Protein AF-A0AAJ5JMG3-F1 (afdb_monomer)

Nearest PDB structures (foldseek):
  7quz-assembly2_DDD  TM=8.415E-01  e=5.098E-06  Paenibacillus illinoisensis
  5e7t-assembly1_B  TM=9.440E-01  e=2.205E-03  Lactococcus phage Tuc2009
  5ngj-assembly1_A  TM=6.534E-01  e=1.964E-05  Tequintavirus T5
  3ncx-assembly2_B  TM=7.011E-01  e=1.615E-03  Escherichia coli O157:H7 str. TW14359
  9hcj-assembly1_10  TM=5.402E-01  e=1.828E-04  Dictyostelium discoideum

Radius of gyration: 32.76 Å; Cα contacts (8 Å, |Δi|>4): 369; chains: 1; bounding box: 75×25×98 Å

Foldseek 3Di:
DQKWKFKDKPNHTDDIGNDPDDDDPDDAAQDKIKMWMWIDPPPDIHDIDDIDIDTHHFAAWPAKDWPAQEDEEEAFDKDAIAIDTPPPRGPFPQKDKDKPDVCQWDADSRGIIHGHDADKIKMKIAGPVGHIGIHIYGYHYDQFDWADWDWPPDDPPDIDIDTHGGD

Structure (mmCIF, N/CA/C/O backbone):
data_AF-A0AAJ5JMG3-F1
#
_entry.id   AF-A0AAJ5JMG3-F1
#
loop_
_atom_site.group_PDB
_atom_site.id
_atom_site.type_symbol
_atom_site.label_atom_id
_atom_site.label_alt_id
_atom_site.label_comp_id
_atom_site.label_asym_id
_atom_site.label_entity_id
_atom_site.label_seq_id
_atom_site.pdbx_PDB_ins_code
_atom_site.Cartn_x
_atom_site.Cartn_y
_atom_site.Cartn_z
_atom_site.occupancy
_atom_site.B_iso_or_equiv
_atom_site.auth_seq_id
_atom_site.auth_comp_id
_atom_site.auth_asym_id
_atom_site.auth_atom_id
_atom_site.pdbx_PDB_model_num
ATOM 1 N N . MET A 1 1 ? 26.049 9.452 -49.589 1.00 66.75 1 MET A N 1
ATOM 2 C CA . MET A 1 1 ? 25.048 9.650 -48.521 1.00 66.75 1 MET A CA 1
ATOM 3 C C . MET A 1 1 ? 25.763 9.482 -47.189 1.00 66.75 1 MET A C 1
ATOM 5 O O . MET A 1 1 ? 26.848 8.910 -47.192 1.00 66.75 1 MET A O 1
ATOM 9 N N . ALA A 1 2 ? 25.262 10.074 -46.105 1.00 86.12 2 ALA A N 1
ATOM 10 C CA . ALA A 1 2 ? 25.879 9.908 -44.788 1.00 86.12 2 ALA A CA 1
ATOM 11 C C . ALA A 1 2 ? 25.366 8.606 -44.164 1.00 86.12 2 ALA A C 1
ATOM 13 O O . ALA A 1 2 ? 24.165 8.362 -44.211 1.00 86.12 2 ALA A O 1
ATOM 14 N N . ILE A 1 3 ? 26.271 7.793 -43.621 1.00 95.75 3 ILE A N 1
ATOM 15 C CA . ILE A 1 3 ? 25.916 6.572 -42.895 1.00 95.75 3 ILE A CA 1
ATOM 16 C C . ILE A 1 3 ? 25.233 6.938 -41.571 1.00 95.75 3 ILE A C 1
ATOM 18 O O . ILE A 1 3 ? 25.675 7.861 -40.877 1.00 95.75 3 ILE A O 1
ATOM 22 N N . SER A 1 4 ? 24.186 6.199 -41.221 1.00 97.44 4 SER A N 1
ATOM 23 C CA . SER A 1 4 ? 23.500 6.241 -39.931 1.00 97.44 4 SER A CA 1
ATOM 24 C C . SER A 1 4 ? 23.333 4.833 -39.350 1.00 97.44 4 SER A C 1
ATOM 26 O O . SER A 1 4 ? 23.654 3.829 -39.985 1.00 97.44 4 SER A O 1
ATOM 28 N N . TYR A 1 5 ? 22.855 4.758 -38.111 1.00 98.31 5 TYR A N 1
ATOM 29 C CA . TYR A 1 5 ? 22.660 3.522 -37.369 1.00 98.31 5 TYR A CA 1
ATOM 30 C C . TYR A 1 5 ? 21.241 3.464 -36.826 1.00 98.31 5 TYR A C 1
ATOM 32 O O . TYR A 1 5 ? 20.825 4.343 -36.063 1.00 98.31 5 TYR A O 1
ATOM 40 N N . LYS A 1 6 ? 20.505 2.411 -37.180 1.00 98.31 6 LYS A N 1
ATOM 41 C CA . LYS A 1 6 ? 19.186 2.137 -36.612 1.00 98.31 6 LYS A CA 1
ATOM 42 C C . LYS A 1 6 ? 19.347 1.266 -35.379 1.00 98.31 6 LYS A C 1
ATOM 44 O O . LYS A 1 6 ? 19.985 0.217 -35.414 1.00 98.31 6 LYS A O 1
ATOM 49 N N . ILE A 1 7 ? 18.773 1.720 -34.276 1.00 98.50 7 ILE A N 1
ATOM 50 C CA . ILE A 1 7 ? 18.789 1.032 -32.991 1.00 98.50 7 ILE A CA 1
ATOM 51 C C . ILE A 1 7 ? 17.451 0.337 -32.822 1.00 98.50 7 ILE A C 1
ATOM 53 O O . ILE A 1 7 ? 16.398 0.962 -32.961 1.00 98.50 7 ILE A O 1
ATOM 57 N N . TYR A 1 8 ? 17.508 -0.940 -32.473 1.00 98.44 8 TYR A N 1
ATOM 58 C CA . TYR A 1 8 ? 16.348 -1.771 -32.216 1.00 98.44 8 TYR A CA 1
ATOM 59 C C . TYR A 1 8 ? 16.313 -2.158 -30.744 1.00 98.44 8 TYR A C 1
ATOM 61 O O . TYR A 1 8 ? 17.322 -2.607 -30.200 1.00 98.44 8 TYR A O 1
ATOM 69 N N . GLN A 1 9 ? 15.149 -2.003 -30.122 1.00 98.38 9 GLN A N 1
ATOM 70 C CA . GLN A 1 9 ? 14.838 -2.474 -28.779 1.00 98.38 9 GLN A CA 1
ATOM 71 C C . GLN A 1 9 ? 13.811 -3.598 -28.898 1.00 98.38 9 GLN A C 1
ATOM 73 O O . GLN A 1 9 ? 12.746 -3.389 -29.473 1.00 98.38 9 GLN A O 1
ATOM 78 N N . ASP A 1 10 ? 14.128 -4.782 -28.381 1.00 97.88 10 ASP A N 1
ATOM 79 C CA . ASP A 1 10 ? 13.254 -5.963 -28.443 1.00 97.88 10 ASP A CA 1
ATOM 80 C C . ASP A 1 10 ? 12.775 -6.273 -29.869 1.00 97.88 10 ASP A C 1
ATOM 82 O O . ASP A 1 10 ? 11.601 -6.522 -30.129 1.00 97.88 10 ASP A O 1
ATOM 86 N N . ASP A 1 11 ? 13.723 -6.210 -30.809 1.00 97.50 11 ASP A N 1
ATOM 87 C CA . ASP A 1 11 ? 13.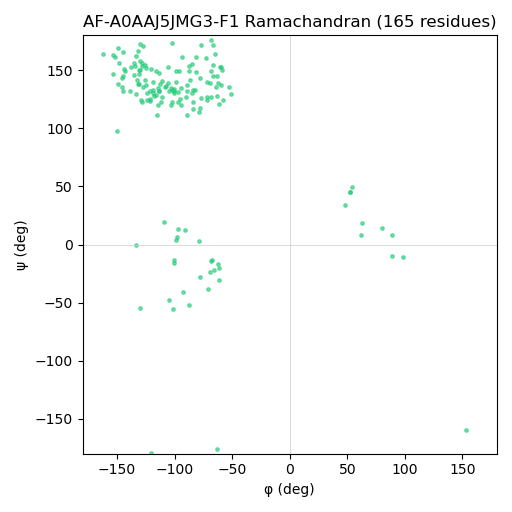515 -6.354 -32.254 1.00 97.50 11 ASP A CA 1
ATOM 88 C C . ASP A 1 11 ? 12.602 -5.302 -32.917 1.00 97.50 11 ASP A C 1
ATOM 90 O O . ASP A 1 11 ? 12.325 -5.392 -34.114 1.00 97.50 11 ASP A O 1
ATOM 94 N N . VAL A 1 12 ? 12.207 -4.251 -32.195 1.00 97.81 12 VAL A N 1
ATOM 95 C CA . VAL A 1 12 ? 11.428 -3.120 -32.715 1.00 97.81 12 VAL A CA 1
ATOM 96 C C . VAL A 1 12 ? 12.336 -1.916 -32.940 1.00 97.81 12 VAL A C 1
AT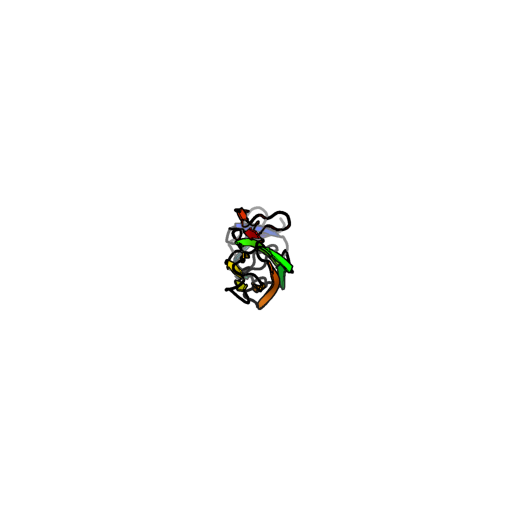OM 98 O O . VAL A 1 12 ? 13.130 -1.554 -32.074 1.00 97.81 12 VAL A O 1
ATOM 101 N N . PHE A 1 13 ? 12.221 -1.274 -34.106 1.00 97.94 13 PHE A N 1
ATOM 102 C CA . PHE A 1 13 ? 12.959 -0.044 -34.399 1.00 97.94 13 PHE A CA 1
ATOM 103 C C . PHE A 1 13 ? 12.623 1.036 -33.364 1.00 97.94 13 PHE A C 1
ATOM 105 O O . PHE A 1 13 ? 11.456 1.386 -33.184 1.00 97.94 13 PHE A O 1
ATOM 112 N N . LEU A 1 14 ? 13.650 1.566 -32.703 1.00 97.75 14 LEU A N 1
ATOM 113 C CA . LEU A 1 14 ? 13.520 2.586 -31.668 1.00 97.75 14 LEU A CA 1
ATOM 114 C C . LEU A 1 14 ? 13.867 3.975 -32.209 1.00 97.75 14 LEU A C 1
ATOM 116 O O . LEU A 1 14 ? 13.077 4.908 -32.081 1.00 97.75 14 LEU A O 1
ATOM 120 N N . LYS A 1 15 ? 15.066 4.127 -32.781 1.00 97.81 15 LYS A N 1
ATOM 121 C CA . LYS A 1 15 ? 15.545 5.395 -33.347 1.00 97.81 15 LYS A CA 1
ATOM 122 C C . LYS A 1 15 ? 16.714 5.193 -34.300 1.00 97.81 15 LYS A C 1
ATOM 124 O O . LYS A 1 15 ? 17.390 4.170 -34.256 1.00 97.81 15 LYS A O 1
ATOM 129 N N . GLU A 1 16 ? 16.989 6.217 -35.095 1.00 97.75 16 GLU A N 1
ATOM 130 C CA . GLU A 1 16 ? 18.163 6.303 -35.961 1.00 97.75 16 GLU A CA 1
ATOM 131 C C . GLU A 1 16 ? 19.102 7.408 -35.460 1.00 97.75 16 GLU A C 1
ATOM 133 O O . GLU A 1 16 ? 18.646 8.473 -35.034 1.00 97.75 16 GLU A O 1
ATOM 138 N N . VAL A 1 17 ? 20.409 7.150 -35.468 1.00 97.50 17 VAL A N 1
ATOM 139 C CA . VAL A 1 17 ? 21.453 8.089 -35.030 1.00 97.50 17 VAL A CA 1
ATOM 140 C C . VAL A 1 17 ? 22.609 8.104 -36.023 1.00 97.50 17 VAL A C 1
ATOM 142 O O . VAL A 1 17 ? 22.836 7.132 -36.729 1.00 97.50 17 VAL A O 1
ATOM 145 N N . THR A 1 18 ? 23.380 9.186 -36.070 1.00 96.94 18 THR A N 1
ATOM 146 C CA . THR A 1 18 ? 24.609 9.260 -36.887 1.00 96.94 18 THR A CA 1
ATOM 147 C C . THR A 1 18 ? 25.883 9.054 -36.067 1.00 96.94 18 THR A C 1
ATOM 149 O O . THR A 1 18 ? 26.959 8.870 -36.627 1.00 96.94 18 THR A O 1
ATOM 152 N N . GLU A 1 19 ? 25.782 9.110 -34.738 1.00 96.69 19 GLU A N 1
ATOM 153 C CA . GLU A 1 19 ? 26.891 8.842 -33.824 1.00 96.69 19 GLU A CA 1
ATOM 154 C C . GLU A 1 19 ? 27.028 7.342 -33.539 1.00 96.69 19 GLU A C 1
ATOM 156 O O . GLU A 1 19 ? 26.058 6.591 -33.590 1.00 96.69 19 GLU A O 1
ATOM 161 N N . LEU A 1 20 ? 28.235 6.919 -33.159 1.00 96.69 20 LEU A N 1
ATOM 162 C CA . LEU A 1 20 ? 28.524 5.536 -32.751 1.00 96.69 20 LEU A CA 1
ATOM 163 C C . LEU A 1 20 ? 28.078 5.217 -31.317 1.00 96.69 20 LEU A C 1
ATOM 165 O O . LEU A 1 20 ? 28.323 4.124 -30.809 1.00 96.69 20 LEU A O 1
ATOM 169 N N . THR A 1 21 ? 27.446 6.175 -30.645 1.00 95.06 21 THR A N 1
ATOM 170 C CA . THR A 1 21 ? 26.898 6.013 -29.304 1.00 95.06 21 THR A CA 1
ATOM 171 C C . THR A 1 21 ? 25.510 6.611 -29.233 1.00 95.06 21 THR A C 1
ATOM 173 O O . THR A 1 21 ? 25.229 7.640 -29.840 1.00 95.06 21 THR A O 1
ATOM 176 N N . ALA A 1 22 ? 24.649 5.987 -28.439 1.00 95.94 22 ALA A N 1
ATOM 177 C CA . ALA A 1 22 ? 23.322 6.498 -28.170 1.00 95.94 22 ALA A CA 1
ATOM 178 C C . ALA A 1 22 ? 22.918 6.179 -26.736 1.00 95.94 22 ALA A C 1
ATOM 180 O O . ALA A 1 22 ? 23.001 5.034 -26.295 1.00 95.94 22 ALA A O 1
ATOM 181 N N . THR A 1 23 ? 22.413 7.187 -26.032 1.00 96.50 23 THR A N 1
ATOM 182 C CA . THR A 1 23 ? 21.755 6.994 -24.738 1.00 96.50 23 THR A CA 1
ATOM 183 C C . THR A 1 23 ? 20.292 6.645 -24.974 1.00 96.50 23 THR A C 1
ATOM 185 O O . THR A 1 23 ? 19.611 7.327 -25.748 1.00 96.50 23 THR A O 1
ATOM 188 N N . ILE A 1 24 ? 19.815 5.581 -24.330 1.00 96.81 24 ILE A N 1
ATOM 189 C CA . ILE A 1 24 ? 18.395 5.225 -24.275 1.00 96.81 24 ILE A CA 1
ATOM 190 C C . ILE A 1 24 ? 17.871 5.646 -22.903 1.00 96.81 24 ILE A C 1
ATOM 192 O O . 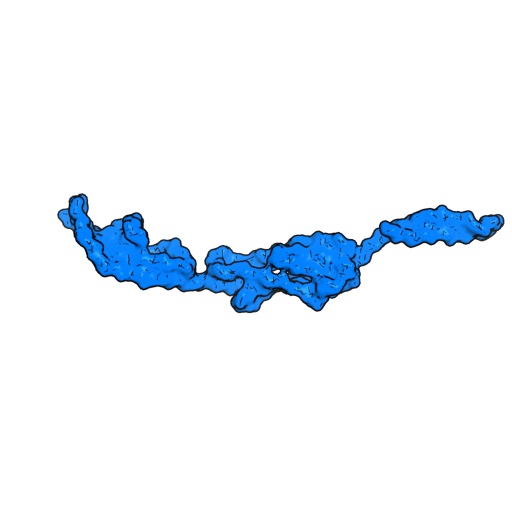ILE A 1 24 ? 18.431 5.251 -21.881 1.00 96.81 24 ILE A O 1
ATOM 196 N N . THR A 1 25 ? 16.849 6.496 -22.889 1.00 94.81 25 THR A N 1
ATOM 197 C CA . THR A 1 25 ? 16.179 6.980 -21.675 1.00 94.81 25 THR A CA 1
ATOM 198 C C . THR A 1 25 ? 14.852 6.248 -21.481 1.00 94.81 25 THR A C 1
ATOM 200 O O . THR A 1 25 ? 14.454 5.455 -22.331 1.00 94.81 25 THR A O 1
ATOM 203 N N . ASP A 1 26 ? 14.185 6.485 -20.349 1.00 93.62 26 ASP A N 1
ATOM 204 C CA . ASP A 1 26 ? 12.804 6.036 -20.093 1.00 93.62 26 ASP A CA 1
ATOM 205 C C . ASP A 1 26 ? 12.594 4.506 -20.078 1.00 93.62 26 ASP A C 1
ATOM 207 O O . ASP A 1 26 ? 11.468 4.004 -20.161 1.00 93.62 26 ASP A O 1
ATOM 211 N N . LEU A 1 27 ? 13.686 3.748 -19.916 1.00 95.69 27 LEU A N 1
ATOM 212 C CA . LEU A 1 27 ? 13.631 2.314 -19.647 1.00 95.69 27 LEU A CA 1
ATOM 213 C C . LEU A 1 27 ? 12.929 2.058 -18.313 1.00 95.69 27 LEU A C 1
ATOM 215 O O . LEU A 1 27 ? 13.165 2.748 -17.321 1.00 95.69 27 LEU A O 1
ATOM 219 N N . GLN A 1 28 ? 12.089 1.029 -18.282 1.00 93.75 28 GLN A N 1
ATOM 220 C CA . GLN A 1 28 ? 11.331 0.678 -17.090 1.00 93.75 28 GLN A CA 1
ATOM 221 C C . GLN A 1 28 ? 12.225 -0.055 -16.081 1.00 93.75 28 GLN A C 1
ATOM 223 O O . GLN A 1 28 ? 13.071 -0.849 -16.502 1.00 93.75 28 GLN A O 1
ATOM 228 N N . PRO A 1 29 ? 12.060 0.167 -14.763 1.00 95.19 29 PRO A N 1
ATOM 229 C CA . PRO A 1 29 ? 12.774 -0.577 -13.725 1.00 95.19 29 PRO A CA 1
ATOM 230 C C . PRO A 1 29 ? 12.477 -2.075 -13.769 1.00 95.19 29 PRO A C 1
ATOM 232 O O . PRO A 1 29 ? 11.396 -2.488 -14.191 1.00 95.19 29 PRO A O 1
ATOM 235 N N . ASN A 1 30 ? 13.422 -2.889 -13.294 1.00 95.50 30 ASN A N 1
ATOM 236 C CA . ASN A 1 30 ? 13.301 -4.348 -13.202 1.00 95.50 30 ASN A CA 1
ATOM 237 C C . ASN A 1 30 ? 12.779 -5.021 -14.488 1.00 95.50 30 ASN A C 1
ATOM 239 O O . ASN A 1 30 ? 12.026 -5.994 -14.438 1.00 95.50 30 ASN A O 1
ATOM 243 N N . THR A 1 31 ? 13.139 -4.468 -15.646 1.00 96.25 31 THR A N 1
ATOM 244 C CA . THR A 1 31 ? 12.652 -4.905 -16.954 1.00 96.25 31 THR A CA 1
ATOM 245 C C . THR A 1 31 ? 13.824 -5.370 -17.797 1.00 96.25 31 THR A C 1
ATOM 247 O O . THR A 1 31 ? 14.878 -4.729 -17.860 1.00 96.25 31 THR A O 1
ATOM 250 N N . LYS A 1 32 ? 13.646 -6.538 -18.409 1.00 97.88 32 LYS A N 1
ATOM 251 C CA . LYS A 1 32 ? 14.617 -7.142 -19.311 1.00 97.88 32 LYS A CA 1
ATOM 252 C C . LYS A 1 32 ? 14.464 -6.529 -20.699 1.00 97.88 32 LYS A C 1
ATOM 254 O O . LYS A 1 32 ? 13.349 -6.477 -21.206 1.00 97.88 32 LYS A O 1
ATOM 259 N N . TYR A 1 33 ? 15.581 -6.137 -21.302 1.00 98.31 33 TYR A N 1
ATOM 260 C CA . TYR A 1 33 ? 15.632 -5.580 -22.648 1.00 98.31 33 TYR A CA 1
ATOM 261 C C . TYR A 1 33 ? 16.699 -6.263 -23.489 1.00 98.31 33 TYR A C 1
ATOM 263 O O . TYR A 1 33 ? 17.748 -6.681 -22.982 1.00 98.31 33 TYR A O 1
ATOM 271 N N . THR A 1 34 ? 16.444 -6.308 -24.790 1.00 98.44 34 THR A N 1
ATOM 272 C CA . THR A 1 34 ? 17.420 -6.689 -25.807 1.00 98.44 34 THR A CA 1
ATOM 273 C C . THR A 1 34 ? 17.648 -5.542 -26.782 1.00 98.44 34 THR A C 1
ATOM 275 O O . THR A 1 34 ? 16.711 -4.848 -27.169 1.00 98.44 34 THR A O 1
ATOM 278 N N . PHE A 1 35 ? 18.899 -5.337 -27.187 1.00 98.56 35 PHE A N 1
ATOM 279 C CA . PHE A 1 35 ? 19.267 -4.312 -28.157 1.00 98.56 35 PHE A CA 1
ATOM 280 C C . PHE A 1 35 ? 20.181 -4.870 -29.234 1.00 98.56 35 PHE A C 1
ATOM 282 O O . PHE A 1 35 ? 21.092 -5.651 -28.954 1.00 98.56 35 PHE A O 1
ATOM 289 N N . HIS A 1 36 ? 19.964 -4.416 -30.461 1.00 98.56 36 HIS A N 1
ATOM 290 C CA . HIS A 1 36 ? 20.904 -4.574 -31.562 1.00 98.56 36 HIS A CA 1
ATOM 291 C C . HIS A 1 36 ? 20.856 -3.335 -32.457 1.00 98.56 36 HIS A C 1
ATOM 293 O O . HIS A 1 36 ? 19.941 -2.513 -32.356 1.00 98.56 36 HIS A O 1
ATOM 299 N N . VAL A 1 37 ? 21.851 -3.196 -33.326 1.00 98.56 37 VAL A N 1
ATOM 300 C CA . VAL A 1 37 ? 21.935 -2.094 -34.284 1.00 98.56 37 VAL A CA 1
ATOM 301 C C . VAL A 1 37 ? 22.147 -2.614 -35.698 1.00 98.56 37 VAL A C 1
ATOM 303 O O . VAL A 1 37 ? 22.658 -3.721 -35.894 1.00 98.56 37 VAL A O 1
ATOM 306 N N . THR A 1 38 ? 21.768 -1.805 -36.675 1.00 98.44 38 THR A N 1
ATOM 307 C CA . THR A 1 38 ? 22.105 -1.974 -38.093 1.00 98.44 38 THR A CA 1
ATOM 308 C C . THR A 1 38 ? 22.687 -0.668 -38.622 1.00 98.44 38 THR A C 1
ATOM 310 O O . THR A 1 38 ? 22.403 0.408 -38.092 1.00 98.44 38 THR A O 1
ATOM 313 N N . GLU A 1 39 ? 23.523 -0.758 -39.647 1.00 98.38 39 GLU A N 1
ATOM 314 C CA . GLU A 1 39 ? 23.981 0.388 -40.428 1.00 98.38 39 GLU A CA 1
ATOM 315 C C . GLU A 1 39 ? 22.971 0.666 -41.552 1.00 98.38 39 GLU A C 1
ATOM 317 O O . GLU A 1 39 ? 22.419 -0.268 -42.140 1.00 98.38 39 GLU A O 1
ATOM 322 N N . PHE A 1 40 ? 22.718 1.936 -41.850 1.00 97.75 40 PHE A N 1
ATOM 323 C CA . PHE A 1 40 ? 21.805 2.379 -42.898 1.00 97.75 40 PHE A CA 1
ATOM 324 C C . PHE A 1 40 ? 22.469 3.481 -43.726 1.00 97.75 40 PHE A C 1
ATOM 326 O O . PHE A 1 40 ? 22.998 4.450 -43.182 1.00 97.75 40 PHE A O 1
ATOM 333 N N . ASP A 1 41 ? 22.461 3.345 -45.050 1.00 96.38 41 ASP A N 1
ATOM 334 C CA . ASP A 1 41 ? 23.107 4.306 -45.958 1.00 96.38 41 ASP A CA 1
ATOM 335 C C . ASP A 1 41 ? 22.132 5.325 -46.579 1.00 96.38 41 ASP A C 1
ATOM 337 O O . ASP A 1 41 ? 22.528 6.162 -47.397 1.00 96.38 41 ASP A O 1
ATOM 341 N N . GLY A 1 42 ? 20.861 5.274 -46.171 1.00 93.56 42 GLY A N 1
ATOM 342 C CA . GLY A 1 42 ? 19.762 6.052 -46.744 1.00 93.56 42 GLY A CA 1
ATOM 343 C C . GLY A 1 42 ? 18.911 5.276 -47.753 1.00 93.56 42 GLY A C 1
ATOM 344 O O . GLY A 1 42 ? 17.842 5.760 -48.130 1.00 93.56 42 GLY A O 1
ATOM 345 N N . VAL A 1 43 ? 19.353 4.091 -48.176 1.00 95.75 43 VAL A N 1
ATOM 346 C CA . VAL A 1 43 ? 18.672 3.235 -49.156 1.00 95.75 43 VAL A CA 1
ATOM 347 C C . VAL A 1 43 ? 18.552 1.811 -48.624 1.00 95.75 43 VAL A C 1
ATOM 349 O O . VAL A 1 43 ? 17.440 1.292 -48.516 1.00 95.75 43 VAL A O 1
ATOM 352 N N . ASP A 1 44 ? 19.679 1.221 -48.244 1.00 96.81 44 ASP A N 1
ATOM 353 C CA . ASP A 1 44 ? 19.818 -0.159 -47.808 1.00 96.81 44 ASP A CA 1
ATOM 354 C C . ASP A 1 44 ? 20.205 -0.232 -46.328 1.00 96.81 44 ASP A C 1
ATOM 356 O O . ASP A 1 44 ? 20.909 0.621 -45.782 1.00 96.81 44 ASP A O 1
ATOM 360 N N . GLU A 1 45 ? 19.728 -1.286 -45.669 1.00 97.75 45 GLU A N 1
ATOM 361 C CA . GLU A 1 45 ? 20.012 -1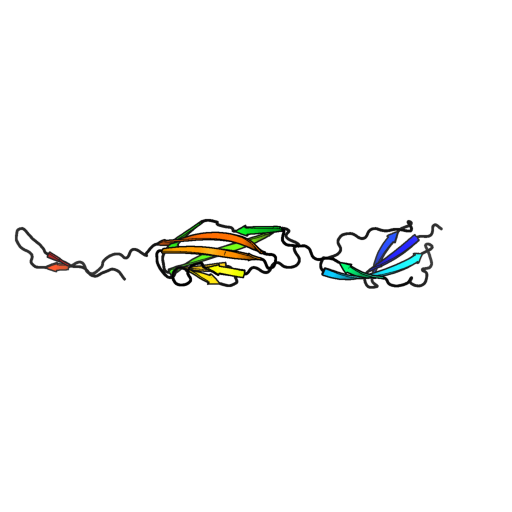.578 -44.268 1.00 97.75 45 GLU A CA 1
ATOM 362 C C . GLU A 1 45 ? 20.826 -2.866 -44.144 1.00 97.75 45 GLU A C 1
ATOM 364 O O . GLU A 1 45 ? 20.524 -3.878 -44.786 1.00 97.75 45 GLU A O 1
ATOM 369 N N . SER A 1 46 ? 21.869 -2.834 -43.316 1.00 98.00 46 SER A N 1
ATOM 370 C CA . SER A 1 46 ? 22.742 -3.981 -43.085 1.00 98.00 46 SER A CA 1
ATOM 371 C C . SER A 1 46 ? 22.044 -5.121 -42.329 1.00 98.00 46 SER A C 1
ATOM 373 O O . SER A 1 46 ? 20.933 -4.999 -41.816 1.00 98.00 46 SER A O 1
ATOM 375 N N . GLY A 1 47 ? 22.756 -6.242 -42.161 1.00 97.56 47 GLY A N 1
ATOM 376 C CA . GLY A 1 47 ? 22.398 -7.242 -41.151 1.00 97.56 47 GLY A CA 1
ATOM 377 C C . GLY A 1 47 ? 22.535 -6.705 -39.717 1.00 97.56 47 GLY A C 1
ATOM 378 O O . GLY A 1 47 ? 23.202 -5.694 -39.485 1.00 97.56 47 GLY A O 1
ATOM 379 N N . LYS A 1 48 ? 21.920 -7.408 -38.756 1.00 98.06 48 LYS A N 1
ATOM 380 C CA . LYS A 1 48 ? 21.969 -7.081 -37.321 1.00 98.06 48 LYS A CA 1
ATOM 381 C C . LYS A 1 48 ? 23.379 -7.259 -36.745 1.00 98.06 48 LYS A C 1
ATOM 383 O O . LYS A 1 48 ? 24.081 -8.209 -37.097 1.00 98.06 48 LYS A O 1
ATOM 388 N N . SER A 1 49 ? 23.750 -6.400 -35.798 1.00 98.44 49 SER A N 1
ATOM 389 C CA . SER A 1 49 ? 24.884 -6.621 -34.893 1.00 98.44 49 SER A CA 1
ATOM 390 C C . SER A 1 49 ? 24.672 -7.848 -33.989 1.00 98.44 49 SER A C 1
ATOM 392 O O . SER A 1 49 ? 23.649 -8.533 -34.050 1.00 98.44 49 SER A O 1
ATOM 394 N N . ASN A 1 50 ? 25.608 -8.099 -33.066 1.00 98.00 50 ASN A N 1
ATOM 395 C CA . ASN A 1 50 ? 25.305 -8.937 -31.906 1.00 98.00 50 ASN A CA 1
ATOM 396 C C . ASN A 1 50 ? 24.162 -8.321 -31.079 1.00 98.00 50 ASN A C 1
ATOM 398 O O . ASN A 1 50 ? 23.995 -7.099 -31.051 1.00 98.00 50 ASN A O 1
ATOM 402 N N . VAL A 1 51 ? 23.414 -9.175 -30.380 1.00 98.31 51 VAL A N 1
ATOM 403 C CA . VAL A 1 51 ? 22.373 -8.753 -29.439 1.00 98.31 51 VAL A CA 1
ATOM 404 C C . VAL A 1 51 ? 22.997 -8.577 -28.059 1.00 98.31 51 VAL A C 1
ATOM 406 O O . VAL A 1 51 ? 23.731 -9.448 -27.587 1.00 98.31 51 VAL A O 1
ATOM 409 N N . VAL A 1 52 ? 22.709 -7.452 -27.414 1.00 98.38 52 VAL A N 1
ATOM 410 C CA . VAL A 1 52 ? 22.999 -7.223 -25.996 1.00 98.38 52 VAL A CA 1
ATOM 411 C C . VAL A 1 52 ? 21.715 -7.429 -25.211 1.00 98.38 52 VAL A C 1
ATOM 413 O O . VAL A 1 52 ? 20.671 -6.910 -25.590 1.00 98.38 52 VAL A O 1
ATOM 416 N N . GLU A 1 53 ? 21.804 -8.166 -24.109 1.00 98.25 53 GLU A N 1
ATOM 417 C CA . GLU A 1 53 ? 20.690 -8.441 -23.208 1.00 98.25 53 GLU A CA 1
ATOM 418 C C . GLU A 1 53 ? 21.060 -8.005 -21.789 1.00 98.25 53 GLU A C 1
ATOM 420 O O . GLU A 1 53 ? 22.124 -8.362 -21.281 1.00 98.25 53 GLU A O 1
ATOM 425 N N . PHE A 1 54 ? 20.182 -7.243 -21.140 1.00 97.56 54 PHE A N 1
ATOM 426 C CA . PHE A 1 54 ? 20.346 -6.848 -19.743 1.00 97.56 54 PHE A CA 1
ATOM 427 C C . PHE A 1 54 ? 18.989 -6.672 -19.057 1.00 97.56 54 PHE A C 1
ATOM 429 O O . PHE A 1 54 ? 17.939 -6.677 -19.694 1.00 97.56 54 PHE A O 1
ATOM 436 N N . THR A 1 55 ? 19.005 -6.535 -17.733 1.00 97.44 55 THR A N 1
ATOM 437 C CA . THR A 1 55 ? 17.831 -6.170 -16.928 1.00 97.44 55 THR A CA 1
ATOM 438 C C . THR A 1 55 ? 18.152 -4.898 -16.160 1.00 97.44 55 THR A C 1
ATOM 440 O O . THR A 1 55 ? 19.235 -4.783 -15.584 1.00 97.44 55 THR A O 1
ATOM 443 N N . THR A 1 56 ? 17.248 -3.922 -16.192 1.00 96.94 56 THR A N 1
ATOM 444 C CA . THR A 1 56 ? 17.394 -2.679 -15.425 1.00 96.94 56 THR A CA 1
ATOM 445 C C . THR A 1 56 ? 17.311 -2.947 -13.920 1.00 96.94 56 THR A C 1
ATOM 447 O O . THR A 1 56 ? 16.713 -3.925 -13.471 1.00 96.94 56 THR A O 1
ATOM 450 N N . GLY A 1 57 ? 17.925 -2.071 -13.120 1.00 95.38 57 GLY A N 1
ATOM 451 C CA . GLY A 1 57 ? 17.847 -2.153 -11.660 1.00 95.38 57 GLY A CA 1
ATOM 452 C C . GLY A 1 57 ? 16.436 -1.896 -11.119 1.00 95.38 57 GLY A C 1
ATOM 453 O O . GLY A 1 57 ? 15.532 -1.478 -11.844 1.00 95.38 57 GLY A O 1
ATOM 454 N N . THR A 1 58 ? 16.257 -2.127 -9.820 1.00 96.38 58 THR A N 1
ATOM 455 C CA . THR A 1 58 ? 15.035 -1.764 -9.096 1.00 96.38 58 THR A CA 1
ATOM 456 C C . THR A 1 58 ? 15.124 -0.330 -8.571 1.00 96.38 58 THR A C 1
ATOM 458 O O . THR A 1 58 ? 16.201 0.151 -8.218 1.00 96.38 58 THR A O 1
ATOM 461 N N . ILE A 1 59 ? 13.980 0.347 -8.483 1.00 96.00 59 ILE A N 1
ATOM 462 C CA . ILE A 1 59 ? 13.835 1.618 -7.770 1.00 96.00 59 ILE A CA 1
ATOM 463 C C . ILE A 1 59 ? 13.354 1.303 -6.355 1.00 96.00 59 ILE A C 1
ATOM 465 O O . ILE A 1 59 ? 12.307 0.678 -6.163 1.00 96.00 59 ILE A O 1
ATOM 469 N N . ALA A 1 60 ? 14.141 1.705 -5.361 1.00 96.50 60 ALA A N 1
ATOM 470 C CA . ALA A 1 60 ? 13.835 1.461 -3.959 1.00 96.50 60 ALA A CA 1
ATOM 471 C C . ALA A 1 60 ? 12.833 2.486 -3.412 1.00 96.50 60 ALA A C 1
ATOM 473 O O . ALA A 1 60 ? 12.850 3.653 -3.792 1.00 96.50 60 ALA A O 1
ATOM 474 N N . VAL A 1 61 ? 12.008 2.063 -2.451 1.00 97.81 61 VAL A N 1
ATOM 475 C CA . VAL A 1 61 ? 11.173 2.991 -1.681 1.00 97.81 61 VAL A CA 1
ATOM 476 C C . VAL A 1 61 ? 12.052 3.859 -0.785 1.00 97.81 61 VAL A C 1
ATOM 478 O O . VAL A 1 61 ? 12.830 3.355 0.030 1.00 97.81 61 VAL A O 1
ATOM 481 N N . GLU A 1 62 ? 11.891 5.171 -0.876 1.00 97.81 62 GLU A N 1
ATOM 482 C CA . GLU A 1 62 ? 12.631 6.132 -0.062 1.00 97.81 62 GLU A CA 1
ATOM 483 C C . GLU A 1 62 ? 11.872 6.492 1.213 1.00 97.81 62 GLU A C 1
ATOM 485 O O . GLU A 1 62 ? 12.474 6.564 2.293 1.00 97.81 62 GLU A O 1
ATOM 490 N N . SER A 1 63 ? 10.551 6.663 1.103 1.00 97.75 63 SER A N 1
ATOM 491 C CA . SER A 1 63 ? 9.675 7.020 2.218 1.00 97.75 63 SER A CA 1
ATOM 492 C C . SER A 1 63 ? 8.245 6.501 2.050 1.00 97.75 63 SER A C 1
ATOM 494 O O . SER A 1 63 ? 7.801 6.155 0.956 1.00 97.75 63 SER A O 1
ATOM 496 N N . ILE A 1 64 ? 7.533 6.463 3.175 1.00 98.50 64 ILE A N 1
ATOM 497 C CA . ILE A 1 64 ? 6.104 6.177 3.274 1.00 98.50 64 ILE A CA 1
ATOM 498 C C . ILE A 1 64 ? 5.471 7.251 4.162 1.00 98.50 64 ILE A C 1
ATOM 500 O O . ILE A 1 64 ? 6.044 7.641 5.178 1.00 98.50 64 ILE A O 1
ATOM 504 N N . THR A 1 65 ? 4.303 7.749 3.775 1.00 98.25 65 THR A N 1
ATOM 505 C CA . THR A 1 65 ? 3.536 8.755 4.523 1.00 98.25 65 THR A CA 1
ATOM 506 C C . THR A 1 65 ? 2.095 8.299 4.686 1.00 98.25 65 THR A C 1
ATOM 508 O O . THR A 1 65 ? 1.627 7.457 3.925 1.00 98.25 65 THR A O 1
ATOM 511 N N . LEU A 1 66 ? 1.396 8.834 5.686 1.00 98.56 66 LEU A N 1
ATOM 512 C CA . LEU A 1 66 ? -0.010 8.534 5.950 1.00 98.56 66 LEU A CA 1
ATOM 513 C C . LEU A 1 66 ? -0.861 9.788 5.778 1.00 98.56 66 LEU A C 1
ATOM 515 O O . LEU A 1 66 ? -0.412 10.889 6.089 1.00 98.56 66 LEU A O 1
ATOM 519 N N . ASN A 1 67 ? -2.116 9.621 5.360 1.00 98.31 67 ASN A N 1
ATOM 520 C CA . ASN A 1 67 ? -3.079 10.727 5.297 1.00 98.31 67 ASN A CA 1
ATOM 521 C C . ASN A 1 67 ? -3.492 11.265 6.682 1.00 98.31 67 ASN A C 1
ATOM 523 O O . ASN A 1 67 ? -4.088 12.336 6.759 1.00 98.31 67 ASN A O 1
ATOM 527 N N . ALA A 1 68 ? -3.200 10.531 7.761 1.00 97.88 68 ALA A N 1
ATOM 528 C CA . ALA A 1 68 ? -3.400 10.960 9.140 1.00 97.88 68 ALA A CA 1
ATOM 529 C C . ALA A 1 68 ? -2.347 10.331 10.065 1.00 97.88 68 ALA A C 1
ATOM 531 O O . ALA A 1 68 ? -2.061 9.139 9.966 1.00 97.88 68 ALA A O 1
ATOM 532 N N . THR A 1 69 ? -1.810 11.115 11.000 1.00 98.12 69 THR A N 1
ATOM 533 C CA . THR A 1 69 ? -0.891 10.641 12.055 1.00 98.12 69 THR A CA 1
ATOM 534 C C . THR A 1 69 ? -1.590 10.454 13.398 1.00 98.12 69 THR A C 1
ATOM 536 O O . THR A 1 69 ? -1.071 9.771 14.274 1.00 98.12 69 THR A O 1
ATOM 539 N N . GLU A 1 70 ? -2.784 11.022 13.557 1.00 97.94 70 GLU A N 1
ATOM 540 C CA . GLU A 1 70 ? -3.641 10.867 14.729 1.00 97.94 70 GLU A CA 1
ATOM 541 C C . GLU A 1 70 ? -5.104 10.853 14.284 1.00 97.94 70 GLU A C 1
ATOM 543 O O . GLU A 1 70 ? -5.472 11.550 13.335 1.00 97.94 70 GLU A O 1
ATOM 548 N N . GLN A 1 71 ? -5.943 10.068 14.956 1.00 97.88 71 GLN A N 1
ATOM 549 C CA . GLN A 1 71 ? -7.377 10.043 14.688 1.00 97.88 71 GLN A CA 1
ATOM 550 C C . GLN A 1 71 ? -8.177 9.621 15.928 1.00 97.88 71 GLN A C 1
ATOM 552 O O . GLN A 1 71 ? -7.746 8.783 16.724 1.00 97.88 71 GLN A O 1
ATOM 557 N N . SER A 1 72 ? -9.378 10.186 16.074 1.00 98.00 72 SER A N 1
ATOM 558 C CA . SER A 1 72 ? -10.335 9.812 17.118 1.00 98.00 72 SER A CA 1
ATOM 559 C C . SER A 1 72 ? -11.645 9.340 16.498 1.00 98.00 72 SER A C 1
ATOM 561 O O . SER A 1 72 ? -12.264 10.066 15.723 1.00 98.00 72 SER A O 1
ATOM 563 N N . ILE A 1 73 ? -12.067 8.123 16.838 1.00 97.62 73 ILE A N 1
ATOM 564 C CA . ILE A 1 73 ? -13.310 7.505 16.349 1.00 97.62 73 ILE A CA 1
ATOM 565 C C . ILE A 1 73 ? -14.081 6.867 17.502 1.00 97.62 73 ILE A C 1
ATOM 567 O O . ILE A 1 73 ? -13.544 6.629 18.589 1.00 97.62 73 ILE A O 1
ATOM 571 N N . LYS A 1 74 ? -15.368 6.600 17.306 1.00 97.56 74 LYS A N 1
ATOM 572 C CA . LYS A 1 74 ? -16.182 5.903 18.306 1.00 97.56 74 LYS A CA 1
ATOM 573 C C . LYS A 1 74 ? -16.077 4.397 18.131 1.00 97.56 74 LYS A C 1
ATOM 575 O O . LYS A 1 74 ? -15.862 3.883 17.036 1.00 97.56 74 LYS A O 1
ATOM 580 N N . LYS A 1 75 ? -16.293 3.660 19.219 1.00 96.75 75 LYS A N 1
ATOM 581 C CA . LYS A 1 75 ? -16.438 2.201 19.167 1.00 96.75 75 LYS A CA 1
ATOM 582 C C . LYS A 1 75 ? -17.485 1.804 18.114 1.00 96.75 75 LYS A C 1
ATOM 584 O O . LYS A 1 75 ? -18.615 2.285 18.161 1.00 96.75 75 LYS A O 1
ATOM 589 N N . GLY A 1 76 ? -17.119 0.874 17.236 1.00 96.00 76 GLY A N 1
ATOM 590 C CA . GLY A 1 76 ? -17.949 0.385 16.136 1.00 96.00 76 GLY A CA 1
ATOM 591 C C . GLY A 1 76 ? -17.814 1.178 14.834 1.00 96.00 76 GLY A C 1
ATOM 592 O O . GLY A 1 76 ? -18.323 0.721 13.816 1.00 96.00 76 GLY A O 1
ATOM 593 N N . GLU A 1 77 ? -17.135 2.329 14.837 1.00 97.81 77 GLU A N 1
ATOM 594 C CA . GLU A 1 77 ? -16.828 3.066 13.610 1.00 97.81 77 GLU A CA 1
ATOM 595 C C . GLU A 1 77 ? -15.605 2.481 12.894 1.00 97.81 77 GLU A C 1
ATOM 597 O O . GLU A 1 77 ? -14.778 1.763 13.469 1.00 97.81 77 GLU A O 1
ATOM 602 N N . THR A 1 78 ? -15.490 2.819 11.613 1.00 98.06 78 THR A N 1
ATOM 603 C CA . THR A 1 78 ? -14.357 2.462 10.761 1.00 98.06 78 THR A CA 1
ATOM 604 C C . THR A 1 78 ? -13.674 3.710 10.226 1.00 98.06 78 THR A C 1
ATOM 606 O O . THR A 1 78 ? -14.331 4.725 9.993 1.00 98.06 78 THR A O 1
ATOM 609 N N . PHE A 1 79 ? -12.376 3.622 9.956 1.00 98.06 79 PHE A N 1
ATOM 610 C CA . PHE A 1 79 ? -11.595 4.711 9.374 1.00 98.06 79 PHE A CA 1
ATOM 611 C C . PHE A 1 79 ? -10.635 4.171 8.313 1.00 98.06 79 PHE A C 1
ATOM 613 O O . PHE A 1 79 ? -9.940 3.189 8.550 1.00 98.06 79 PHE A O 1
ATOM 620 N N . GLN A 1 80 ? -10.592 4.801 7.140 1.00 98.56 80 GLN A N 1
ATOM 621 C CA . GLN A 1 80 ? -9.644 4.431 6.093 1.00 98.56 80 GLN A CA 1
ATOM 622 C C . GLN A 1 80 ? -8.346 5.219 6.272 1.00 98.56 80 GLN A C 1
ATOM 624 O O . GLN A 1 80 ? -8.302 6.430 6.038 1.00 98.56 80 GLN A O 1
ATOM 629 N N . LEU A 1 81 ? -7.281 4.514 6.639 1.00 98.56 81 LEU A N 1
ATOM 630 C CA . LEU A 1 81 ? -5.930 5.052 6.670 1.00 98.56 81 LEU A CA 1
ATOM 631 C C . LEU A 1 81 ? -5.244 4.691 5.351 1.00 98.56 81 LEU A C 1
ATOM 633 O O . LEU A 1 81 ? -5.245 3.539 4.923 1.00 98.56 81 LEU A O 1
ATOM 637 N N . THR A 1 82 ? -4.727 5.695 4.658 1.00 98.31 82 THR A N 1
ATOM 638 C CA . THR A 1 82 ? -4.110 5.561 3.335 1.00 98.31 82 THR A CA 1
ATOM 639 C C . THR A 1 82 ? -2.633 5.871 3.457 1.00 98.31 82 THR A C 1
ATOM 641 O O . THR A 1 82 ? -2.261 6.881 4.054 1.00 98.31 82 THR A O 1
ATOM 644 N N . ALA A 1 83 ? -1.808 4.999 2.885 1.00 98.19 83 ALA A N 1
ATOM 645 C CA . ALA A 1 83 ? -0.367 5.155 2.840 1.00 98.19 83 ALA A CA 1
ATOM 646 C C . ALA A 1 83 ? 0.098 5.510 1.422 1.00 98.19 83 ALA A C 1
ATOM 648 O O . ALA A 1 83 ? -0.341 4.890 0.454 1.00 98.19 83 ALA A O 1
ATOM 649 N N . THR A 1 84 ? 1.011 6.473 1.320 1.00 98.12 84 THR A N 1
ATOM 650 C CA . THR A 1 84 ? 1.605 6.935 0.059 1.00 98.12 84 THR A CA 1
ATOM 651 C C . THR A 1 84 ? 3.107 6.680 0.081 1.00 98.12 84 THR A C 1
ATOM 653 O O . THR A 1 84 ? 3.786 7.083 1.028 1.00 98.12 84 THR A O 1
ATOM 656 N N . ILE A 1 85 ? 3.616 6.013 -0.956 1.00 98.38 85 ILE A N 1
ATOM 657 C CA . ILE A 1 85 ? 5.032 5.670 -1.139 1.00 98.38 85 ILE A CA 1
ATOM 658 C C . ILE A 1 85 ? 5.697 6.670 -2.085 1.00 98.38 85 ILE A C 1
ATOM 660 O O . ILE A 1 85 ? 5.117 7.027 -3.109 1.00 98.38 85 ILE A O 1
ATOM 664 N N . THR A 1 86 ? 6.931 7.052 -1.759 1.00 97.12 86 THR A N 1
ATOM 665 C CA . THR A 1 86 ? 7.795 7.874 -2.614 1.00 97.12 86 THR A CA 1
ATOM 666 C C . THR A 1 86 ? 9.127 7.148 -2.849 1.00 97.12 86 THR A C 1
ATOM 668 O O . THR A 1 86 ? 9.688 6.623 -1.878 1.00 97.12 86 THR A O 1
ATOM 671 N N . PRO A 1 87 ? 9.662 7.138 -4.084 1.00 96.44 87 PRO A N 1
ATOM 672 C CA . PRO A 1 87 ? 9.075 7.720 -5.295 1.00 96.44 87 PRO A CA 1
ATOM 673 C C . PRO A 1 87 ? 7.884 6.907 -5.828 1.00 96.44 87 PRO A C 1
ATOM 675 O O . PRO A 1 87 ? 7.695 5.741 -5.476 1.00 96.44 87 PRO A O 1
ATOM 678 N N . GLU A 1 88 ? 7.055 7.542 -6.662 1.00 94.25 88 GLU A N 1
ATOM 679 C CA . GLU A 1 88 ? 5.859 6.903 -7.226 1.00 94.25 88 GLU A CA 1
ATOM 680 C C . GLU A 1 88 ? 6.211 5.745 -8.164 1.00 94.25 88 GLU A C 1
ATOM 682 O O . GLU A 1 88 ? 5.397 4.859 -8.350 1.00 94.25 88 GLU A O 1
ATOM 687 N N . ASP A 1 89 ? 7.405 5.675 -8.729 1.00 92.38 89 ASP A N 1
ATOM 688 C CA . ASP A 1 89 ? 7.857 4.601 -9.620 1.00 92.38 89 ASP A CA 1
ATOM 689 C C . ASP A 1 89 ? 8.673 3.511 -8.900 1.00 92.38 89 ASP A C 1
ATOM 691 O O . ASP A 1 89 ? 9.269 2.646 -9.548 1.00 92.38 89 ASP A O 1
ATOM 695 N N . ALA A 1 90 ? 8.663 3.494 -7.560 1.00 96.50 90 ALA A N 1
ATOM 696 C CA . ALA A 1 90 ? 9.294 2.433 -6.781 1.00 96.50 90 ALA A CA 1
ATOM 697 C C . ALA A 1 90 ? 8.815 1.042 -7.232 1.00 96.50 90 ALA A C 1
ATOM 699 O O . ALA A 1 90 ? 7.620 0.806 -7.433 1.00 96.50 90 ALA A O 1
ATOM 700 N N . THR A 1 91 ? 9.756 0.108 -7.380 1.00 96.50 91 THR A N 1
ATOM 701 C CA . THR A 1 91 ? 9.494 -1.210 -7.976 1.00 96.50 91 THR A CA 1
ATOM 702 C C . THR A 1 91 ? 8.658 -2.114 -7.069 1.00 96.50 91 THR A C 1
ATOM 704 O O . THR A 1 91 ? 7.788 -2.827 -7.560 1.00 96.50 91 THR A O 1
ATOM 707 N N . ASP A 1 92 ? 8.891 -2.081 -5.754 1.00 96.25 92 ASP A N 1
ATOM 708 C CA . ASP A 1 92 ? 8.089 -2.807 -4.763 1.00 96.25 92 ASP A CA 1
ATOM 709 C C . ASP A 1 92 ? 7.371 -1.814 -3.847 1.00 96.25 92 ASP A C 1
ATOM 711 O O . ASP A 1 92 ? 7.996 -1.117 -3.050 1.00 96.25 92 ASP A O 1
ATOM 715 N N . LYS A 1 93 ? 6.043 -1.760 -3.969 1.00 95.94 93 LYS A N 1
ATOM 716 C CA . LYS A 1 93 ? 5.167 -0.867 -3.196 1.00 95.94 93 LYS A CA 1
ATOM 717 C C . LYS A 1 93 ? 4.327 -1.614 -2.165 1.00 95.94 93 LYS A C 1
ATOM 719 O O . LYS A 1 93 ? 3.288 -1.116 -1.731 1.00 95.94 93 LYS A O 1
ATOM 724 N N . THR A 1 94 ? 4.727 -2.829 -1.808 1.00 96.88 94 THR A N 1
ATOM 725 C CA . THR A 1 94 ? 3.987 -3.644 -0.848 1.00 96.88 94 THR A CA 1
ATOM 726 C C . THR A 1 94 ? 3.976 -2.964 0.519 1.00 96.88 94 THR A C 1
ATOM 728 O O . THR A 1 94 ? 5.025 -2.615 1.062 1.00 96.88 94 THR A O 1
ATOM 731 N N . ILE A 1 95 ? 2.780 -2.801 1.090 1.00 98.12 95 ILE A N 1
ATOM 732 C CA . ILE A 1 95 ? 2.576 -2.229 2.422 1.00 98.12 95 ILE A CA 1
ATOM 733 C C . ILE A 1 95 ? 1.968 -3.295 3.323 1.00 98.12 95 ILE A C 1
ATOM 735 O O . ILE A 1 95 ? 0.950 -3.904 2.998 1.00 98.12 95 ILE A O 1
ATOM 739 N N . THR A 1 96 ? 2.589 -3.496 4.478 1.00 98.44 96 THR A N 1
ATOM 740 C CA . THR A 1 96 ? 2.076 -4.338 5.557 1.00 98.44 96 THR A CA 1
ATOM 741 C C . THR A 1 96 ? 1.538 -3.453 6.669 1.00 98.44 96 THR A C 1
ATOM 743 O O . THR A 1 96 ? 2.218 -2.526 7.106 1.00 98.44 96 THR A O 1
ATOM 746 N N . TRP A 1 97 ? 0.329 -3.757 7.135 1.00 98.62 97 TRP A N 1
ATOM 747 C CA . TRP A 1 97 ? -0.334 -3.037 8.216 1.00 98.62 97 TRP A CA 1
ATOM 748 C C . TRP A 1 97 ? -0.325 -3.853 9.502 1.00 98.62 97 TRP A C 1
ATOM 750 O O . TRP A 1 97 ? -0.568 -5.059 9.473 1.00 98.62 97 TRP A O 1
ATOM 760 N N . THR A 1 98 ? -0.089 -3.195 10.633 1.00 98.56 98 THR A N 1
ATOM 761 C CA . THR A 1 98 ? -0.176 -3.814 11.961 1.00 98.56 98 THR A CA 1
ATOM 762 C C . THR A 1 98 ? -0.859 -2.885 12.958 1.00 98.56 98 THR A C 1
ATOM 764 O O . THR A 1 98 ? -0.814 -1.661 12.823 1.00 98.56 98 THR A O 1
ATOM 767 N N . SER A 1 99 ? -1.496 -3.475 13.970 1.00 98.56 99 SER A N 1
ATOM 768 C CA . SER A 1 99 ? -2.030 -2.763 15.132 1.00 98.56 99 SER A CA 1
ATOM 769 C C . SER A 1 99 ? -1.218 -3.117 16.370 1.00 98.56 99 SER A C 1
ATOM 771 O O . SER A 1 99 ? -0.846 -4.274 16.562 1.00 98.56 99 SER A O 1
ATOM 773 N N . SER A 1 100 ? -0.963 -2.135 17.233 1.00 98.69 100 SER A N 1
ATOM 774 C CA . SER A 1 100 ? -0.337 -2.381 18.535 1.00 98.69 100 SER A CA 1
ATOM 775 C C . SER A 1 100 ? -1.251 -3.141 19.504 1.00 98.69 100 SER A C 1
ATOM 777 O O . SER A 1 100 ? -0.752 -3.749 20.445 1.00 98.69 100 SER A O 1
ATOM 779 N N . ASP A 1 101 ? -2.575 -3.073 19.313 1.00 98.44 101 ASP A N 1
ATOM 780 C CA . ASP A 1 101 ? -3.566 -3.795 20.118 1.00 98.44 101 ASP A CA 1
ATOM 781 C C . ASP A 1 101 ? -4.809 -4.131 19.276 1.00 98.44 101 ASP A C 1
ATOM 783 O O . ASP A 1 101 ? -5.728 -3.322 19.117 1.00 98.44 101 ASP A O 1
ATOM 787 N N . GLU A 1 102 ? -4.853 -5.361 18.761 1.00 97.94 102 GLU A N 1
ATOM 788 C CA . GLU A 1 102 ? -5.968 -5.876 17.958 1.00 97.94 102 GLU A CA 1
ATOM 789 C C . GLU A 1 102 ? -7.272 -6.059 18.746 1.00 97.94 102 GLU A C 1
ATOM 791 O O . GLU A 1 102 ? -8.329 -6.216 18.141 1.00 97.94 102 GLU A O 1
ATOM 796 N N . LYS A 1 103 ? -7.250 -6.012 20.085 1.00 97.88 103 LYS A N 1
ATOM 797 C CA . LYS A 1 103 ? -8.487 -6.002 20.884 1.00 97.88 103 LYS A CA 1
ATOM 798 C C . LYS A 1 103 ? -9.125 -4.616 20.893 1.00 97.88 103 LYS A C 1
ATOM 800 O O . LYS A 1 103 ? -10.340 -4.510 21.053 1.00 97.88 103 LYS A O 1
ATOM 805 N N . VAL A 1 104 ? -8.320 -3.565 20.738 1.00 98.06 104 VAL A N 1
ATOM 806 C CA . VAL A 1 104 ? -8.761 -2.164 20.694 1.00 98.06 104 VAL A CA 1
ATOM 807 C C . VAL A 1 104 ? -9.130 -1.767 19.268 1.00 98.06 104 VAL A C 1
ATOM 809 O O . VAL A 1 104 ? -10.254 -1.310 19.040 1.00 98.06 104 VAL A O 1
ATOM 812 N N . ALA A 1 105 ? -8.236 -2.000 18.307 1.00 98.31 105 ALA A N 1
ATOM 813 C CA . ALA A 1 105 ? -8.444 -1.677 16.899 1.00 98.31 105 ALA A CA 1
ATOM 814 C C . ALA A 1 105 ? -7.773 -2.705 15.981 1.00 98.31 105 ALA A C 1
ATOM 816 O O . ALA A 1 105 ? -6.603 -3.033 16.168 1.00 98.31 105 ALA A O 1
ATOM 817 N N . THR A 1 106 ? -8.473 -3.150 14.941 1.00 98.50 106 THR A N 1
ATOM 818 C CA . THR A 1 106 ? -7.898 -3.983 13.869 1.00 98.50 106 THR A CA 1
ATOM 819 C C . THR A 1 106 ? -7.718 -3.163 12.601 1.00 98.50 106 THR A C 1
ATOM 821 O O . THR A 1 106 ? -8.486 -2.232 12.363 1.00 98.50 106 THR A O 1
ATOM 824 N N . VAL A 1 107 ? -6.756 -3.534 11.760 1.00 98.62 107 VAL A N 1
ATOM 825 C CA . VAL A 1 107 ? -6.513 -2.917 10.449 1.00 98.62 107 VAL A CA 1
ATOM 826 C C . VAL A 1 107 ? -6.464 -4.001 9.371 1.00 98.62 107 VAL A C 1
ATOM 828 O O . VAL A 1 107 ? -5.871 -5.057 9.581 1.00 98.62 107 VAL A O 1
ATOM 831 N N . SER A 1 108 ? -7.123 -3.778 8.234 1.00 98.44 108 SER A N 1
ATOM 832 C CA . SER A 1 108 ? -7.064 -4.692 7.086 1.00 98.44 108 SER A CA 1
ATOM 833 C C . SER A 1 108 ? -5.757 -4.538 6.297 1.00 98.44 108 SER A C 1
ATOM 835 O O . SER A 1 108 ? -5.013 -3.572 6.460 1.00 98.44 108 SER A O 1
ATOM 837 N N . ASN A 1 109 ? -5.516 -5.439 5.342 1.00 96.94 109 ASN A N 1
ATOM 838 C CA . ASN A 1 109 ? -4.419 -5.307 4.375 1.00 96.94 109 ASN A CA 1
ATOM 839 C C . ASN A 1 109 ? -4.529 -4.061 3.469 1.00 96.94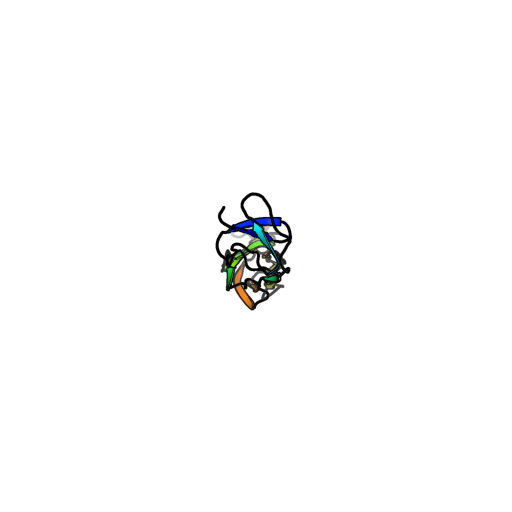 109 ASN A C 1
ATOM 841 O O . ASN A 1 109 ? -3.539 -3.660 2.867 1.00 96.94 109 ASN A O 1
ATOM 845 N N . THR A 1 110 ? -5.707 -3.437 3.384 1.00 97.19 110 THR A N 1
ATOM 846 C CA . THR A 1 110 ? -5.947 -2.192 2.640 1.00 97.19 110 THR A CA 1
ATOM 847 C C . THR A 1 110 ? -5.927 -0.947 3.529 1.00 97.19 110 THR A C 1
ATOM 849 O O . THR A 1 110 ? -6.268 0.130 3.049 1.00 97.19 110 THR A O 1
ATOM 852 N N . GLY A 1 111 ? -5.583 -1.061 4.817 1.00 98.06 111 GLY A N 1
ATOM 853 C CA . GLY A 1 111 ? -5.562 0.074 5.749 1.00 98.06 111 GLY A CA 1
ATOM 854 C C . GLY A 1 111 ? -6.933 0.473 6.314 1.00 98.06 111 GLY A C 1
ATOM 855 O O . GLY A 1 111 ? -7.070 1.555 6.887 1.00 98.06 111 GLY A O 1
ATOM 856 N N . LEU A 1 112 ? -7.962 -0.375 6.176 1.00 98.56 112 LEU A N 1
ATOM 857 C CA . LEU A 1 112 ? -9.267 -0.126 6.794 1.00 98.56 112 LEU A CA 1
ATOM 858 C C . LEU A 1 112 ? -9.216 -0.496 8.276 1.00 98.56 112 LEU A C 1
ATOM 860 O O . LEU A 1 112 ? -9.090 -1.667 8.635 1.00 98.56 112 LEU A O 1
ATOM 864 N N . ILE A 1 113 ? -9.348 0.508 9.132 1.00 98.62 113 ILE A N 1
ATOM 865 C CA . ILE A 1 113 ? -9.352 0.370 10.586 1.00 98.62 113 ILE A CA 1
ATOM 866 C C . ILE A 1 113 ? -10.777 0.136 11.076 1.00 98.62 113 ILE A C 1
ATOM 868 O O . ILE A 1 113 ? -11.702 0.822 10.644 1.00 98.62 113 ILE A O 1
ATOM 872 N N . THR A 1 114 ? -10.948 -0.787 12.023 1.00 98.38 114 THR A N 1
ATOM 873 C CA . THR A 1 114 ? -12.212 -1.035 12.736 1.00 98.38 114 THR A CA 1
ATOM 874 C C . THR A 1 114 ? -12.020 -0.845 14.238 1.00 98.38 114 THR A C 1
ATOM 876 O O . THR A 1 114 ? -11.154 -1.481 14.840 1.00 98.38 114 THR A O 1
ATOM 879 N N . ALA A 1 115 ? -12.839 0.013 14.853 1.00 98.06 115 ALA A N 1
ATOM 880 C CA . ALA A 1 115 ? -12.798 0.287 16.287 1.00 98.06 115 ALA A CA 1
ATOM 881 C C . ALA A 1 115 ? -13.599 -0.744 17.095 1.00 98.06 115 ALA A C 1
ATOM 883 O O . ALA A 1 115 ? -14.827 -0.802 16.997 1.00 98.06 115 ALA A O 1
ATOM 884 N N . LEU A 1 116 ? -12.929 -1.513 17.956 1.00 97.44 116 LEU A N 1
ATOM 885 C CA . LEU A 1 116 ? -13.542 -2.620 18.700 1.00 97.44 116 LEU A CA 1
ATOM 886 C C . LEU A 1 116 ? -13.800 -2.281 20.171 1.00 97.44 116 LEU A C 1
ATOM 888 O O . LEU A 1 116 ? -14.902 -2.510 20.686 1.00 97.44 116 LEU A O 1
ATOM 892 N N . LEU A 1 117 ? -12.808 -1.712 20.855 1.00 97.44 117 LEU A N 1
ATOM 893 C CA . LEU A 1 117 ? -12.892 -1.337 22.267 1.00 97.44 117 LEU A CA 1
ATOM 894 C C . LEU A 1 117 ? -12.401 0.092 22.473 1.00 97.44 117 LEU A C 1
ATOM 896 O O . LEU A 1 117 ? -11.507 0.561 21.782 1.00 97.44 117 LEU A O 1
ATOM 900 N N . SER A 1 118 ? -13.002 0.789 23.439 1.00 96.50 118 SER A N 1
ATOM 901 C CA . SER A 1 118 ? -12.519 2.103 23.857 1.00 96.50 118 SER A CA 1
ATOM 902 C C . SER A 1 118 ? -11.125 1.983 24.463 1.00 96.50 118 SER A C 1
ATOM 904 O O . SER A 1 118 ? -10.900 1.103 25.294 1.00 96.50 118 SER A O 1
ATOM 906 N N . GLY A 1 119 ? -10.228 2.885 24.089 1.00 97.00 119 GLY A N 1
ATOM 907 C CA . GLY A 1 119 ? -8.821 2.831 24.465 1.00 97.00 119 GLY A CA 1
ATOM 908 C C . GLY A 1 119 ? -7.952 3.528 23.428 1.00 97.00 119 GLY A C 1
ATOM 909 O O . GLY A 1 119 ? -8.449 4.328 22.634 1.00 97.00 119 GLY A O 1
ATOM 910 N N . SER A 1 120 ? -6.666 3.200 23.426 1.00 98.00 120 SER A N 1
ATOM 911 C CA . SER A 1 120 ? -5.704 3.723 22.459 1.00 98.00 120 SER A CA 1
ATOM 912 C C . SER A 1 120 ? -4.977 2.581 21.761 1.00 98.00 120 SER A C 1
ATOM 914 O O . SER A 1 120 ? -4.658 1.576 22.392 1.00 98.00 120 SER A O 1
ATOM 916 N N . ALA A 1 121 ? -4.720 2.743 20.468 1.00 98.31 121 ALA A N 1
ATOM 917 C CA . ALA A 1 121 ? -3.938 1.814 19.659 1.00 98.31 121 ALA A CA 1
ATOM 918 C C . ALA A 1 121 ? -3.112 2.598 18.637 1.00 98.31 121 ALA A C 1
ATOM 920 O O . ALA A 1 121 ? -3.526 3.665 18.196 1.00 98.31 121 ALA A O 1
ATOM 921 N N . THR A 1 122 ? -1.968 2.067 18.231 1.00 98.69 122 THR A N 1
ATOM 922 C CA . THR A 1 122 ? -1.155 2.634 17.154 1.00 98.69 122 THR A CA 1
ATOM 923 C C . THR A 1 122 ? -1.211 1.706 15.957 1.00 98.69 122 THR A C 1
ATOM 925 O O . THR A 1 122 ? -0.917 0.515 16.075 1.00 98.69 122 THR A O 1
ATOM 928 N N . ILE A 1 123 ? -1.563 2.257 14.800 1.00 98.69 123 ILE A N 1
ATOM 929 C CA . ILE A 1 123 ? -1.533 1.548 13.522 1.00 98.69 123 ILE A CA 1
ATOM 930 C C . ILE A 1 123 ? -0.229 1.886 12.810 1.00 98.69 123 ILE A C 1
ATOM 932 O O . ILE A 1 123 ? 0.133 3.057 12.713 1.00 98.69 123 ILE A O 1
ATOM 936 N N . THR A 1 124 ? 0.474 0.869 12.318 1.00 98.69 124 THR A N 1
ATOM 937 C CA . THR A 1 124 ? 1.752 1.021 11.609 1.00 98.69 124 THR A CA 1
ATOM 938 C C . THR A 1 124 ? 1.624 0.501 10.185 1.00 98.69 124 THR A C 1
ATOM 940 O O . THR A 1 124 ? 1.151 -0.615 9.979 1.00 98.69 124 THR A O 1
ATOM 943 N N . ALA A 1 125 ? 2.064 1.299 9.214 1.00 98.62 125 ALA A N 1
ATOM 944 C CA . ALA A 1 125 ? 2.315 0.873 7.842 1.00 98.62 125 ALA A CA 1
ATOM 945 C C . ALA A 1 125 ? 3.817 0.646 7.654 1.00 98.62 125 ALA A C 1
ATOM 947 O O . ALA A 1 125 ? 4.612 1.521 8.003 1.00 98.62 125 ALA A O 1
ATOM 948 N N . SER A 1 126 ? 4.196 -0.489 7.072 1.00 98.38 126 SER A N 1
ATOM 949 C CA . SER A 1 126 ? 5.589 -0.875 6.834 1.00 98.38 126 SER A CA 1
ATOM 950 C C . SER A 1 126 ? 5.794 -1.335 5.397 1.00 98.38 126 SER A C 1
ATOM 952 O O . SER A 1 126 ? 4.990 -2.089 4.856 1.00 98.38 126 SER A O 1
ATOM 954 N N . THR A 1 127 ? 6.897 -0.913 4.794 1.00 98.38 127 THR A N 1
ATOM 955 C CA . THR A 1 127 ? 7.345 -1.347 3.460 1.00 98.38 127 THR A CA 1
ATOM 956 C C . THR A 1 127 ? 8.308 -2.530 3.569 1.00 98.38 127 THR A C 1
ATOM 958 O O . THR A 1 127 ? 8.905 -2.757 4.626 1.00 98.38 127 THR A O 1
ATOM 961 N N . SER A 1 128 ? 8.500 -3.275 2.478 1.00 96.12 128 SER A N 1
ATOM 962 C CA . SER A 1 128 ? 9.398 -4.442 2.436 1.00 96.12 128 SER A CA 1
ATOM 963 C C . SER A 1 128 ? 10.863 -4.102 2.729 1.00 96.12 128 SER A C 1
ATOM 965 O O . SER A 1 128 ? 11.577 -4.910 3.319 1.00 96.12 128 SER A O 1
ATOM 967 N N . ASN A 1 129 ? 11.304 -2.888 2.384 1.00 96.25 129 ASN A N 1
ATOM 968 C CA . ASN A 1 129 ? 12.653 -2.395 2.670 1.00 96.25 129 ASN A CA 1
ATOM 969 C C . ASN A 1 129 ? 12.770 -1.649 4.016 1.00 96.25 129 ASN A C 1
ATOM 971 O O . ASN A 1 129 ? 13.783 -0.998 4.275 1.00 96.25 129 ASN A O 1
ATOM 975 N N . GLY A 1 130 ? 11.755 -1.748 4.883 1.00 97.00 130 GLY A N 1
ATOM 976 C CA . GLY A 1 130 ? 11.826 -1.319 6.281 1.00 97.00 130 GLY A CA 1
ATOM 977 C C . GLY A 1 130 ? 11.450 0.138 6.562 1.00 97.00 130 GLY A C 1
ATOM 978 O O . GLY A 1 130 ? 11.612 0.582 7.698 1.00 97.00 130 GLY A O 1
ATOM 979 N N . LYS A 1 131 ? 10.932 0.901 5.590 1.00 98.31 131 LYS A N 1
ATOM 980 C CA . LYS A 1 131 ? 10.332 2.225 5.865 1.00 98.31 131 LYS A CA 1
ATOM 981 C C . LYS A 1 131 ? 9.000 2.058 6.581 1.00 98.31 131 LYS A C 1
ATOM 983 O O . LYS A 1 131 ? 8.220 1.186 6.193 1.00 98.31 131 LYS A O 1
ATOM 988 N N . THR A 1 132 ? 8.726 2.915 7.560 1.00 98.25 132 THR A N 1
ATOM 989 C CA . THR A 1 132 ? 7.502 2.856 8.365 1.00 98.25 132 THR A CA 1
ATOM 990 C C . THR A 1 132 ? 6.850 4.225 8.539 1.00 98.25 132 THR A C 1
ATOM 992 O O . THR A 1 132 ? 7.519 5.257 8.491 1.00 98.25 132 THR A O 1
ATOM 995 N N . ALA A 1 133 ? 5.535 4.226 8.753 1.00 98.62 133 ALA A N 1
ATOM 996 C CA . ALA A 1 133 ? 4.763 5.382 9.200 1.00 98.62 133 ALA A CA 1
ATOM 997 C C . ALA A 1 133 ? 3.655 4.930 10.160 1.00 98.62 133 ALA A C 1
ATOM 999 O O . ALA A 1 133 ? 3.158 3.806 10.054 1.00 98.62 133 ALA A O 1
ATOM 1000 N N . THR A 1 134 ? 3.275 5.786 11.110 1.00 98.56 134 THR A N 1
ATOM 1001 C CA . THR A 1 134 ? 2.359 5.422 12.201 1.00 98.56 134 THR A CA 1
ATOM 1002 C C . THR A 1 134 ? 1.206 6.409 12.365 1.00 98.56 134 THR A C 1
ATOM 1004 O O . THR A 1 134 ? 1.333 7.599 12.078 1.00 98.56 134 THR A O 1
ATOM 1007 N N . CYS A 1 135 ? 0.072 5.898 12.845 1.00 98.62 135 CYS A N 1
ATOM 1008 C CA . CYS A 1 135 ? -1.107 6.674 13.207 1.00 98.62 135 CYS A CA 1
ATOM 1009 C C . CYS A 1 135 ? -1.572 6.296 14.619 1.00 98.62 135 CYS A C 1
ATOM 1011 O O . CYS A 1 135 ? -1.831 5.120 14.892 1.00 98.62 135 CYS A O 1
ATOM 1013 N N . ALA A 1 136 ? -1.684 7.277 15.514 1.00 98.62 136 ALA A N 1
ATOM 1014 C CA . ALA A 1 136 ? -2.226 7.084 16.853 1.00 98.62 136 ALA A CA 1
ATOM 1015 C C . ALA A 1 136 ? -3.760 7.165 16.835 1.00 98.62 136 ALA A C 1
ATOM 1017 O O . ALA A 1 136 ? -4.344 8.176 16.446 1.00 98.62 136 ALA A O 1
ATOM 1018 N N 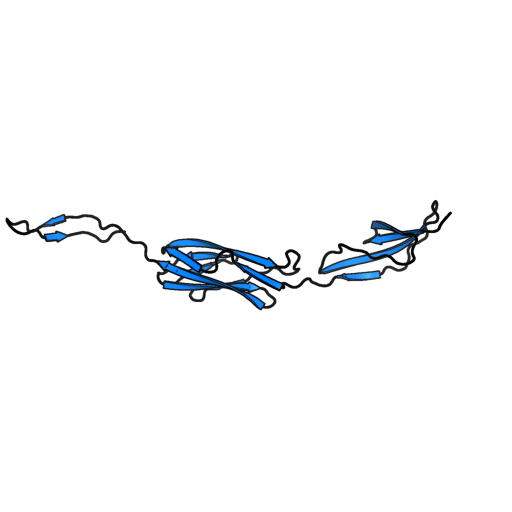. LEU A 1 137 ? -4.427 6.108 17.290 1.00 98.31 137 LEU A N 1
ATOM 1019 C CA . LEU A 1 137 ? -5.877 6.039 17.417 1.00 98.31 137 LEU A CA 1
ATOM 1020 C C . LEU A 1 137 ? -6.319 6.208 18.862 1.00 98.31 137 LEU A C 1
ATOM 1022 O O . LEU A 1 137 ? -5.825 5.531 19.764 1.00 98.31 137 LEU A O 1
ATOM 1026 N N . THR A 1 138 ? -7.341 7.036 19.050 1.00 98.31 138 THR A N 1
ATOM 1027 C CA . THR A 1 138 ? -8.129 7.097 20.284 1.00 98.31 138 THR A CA 1
ATOM 1028 C C . THR A 1 138 ? -9.551 6.639 19.993 1.00 98.31 138 THR A C 1
ATOM 1030 O O . THR A 1 138 ? -10.255 7.240 19.184 1.00 98.31 138 THR A O 1
ATOM 1033 N N . ILE A 1 139 ? -9.998 5.578 20.662 1.00 98.19 139 ILE A N 1
ATOM 1034 C CA . ILE A 1 139 ? -11.358 5.063 20.526 1.00 98.19 139 ILE A CA 1
ATOM 1035 C C . ILE A 1 139 ? -12.175 5.480 21.736 1.00 98.19 139 ILE A C 1
ATOM 1037 O O . ILE A 1 139 ? -11.892 5.103 22.876 1.00 98.19 139 ILE A O 1
ATOM 1041 N N . THR A 1 140 ? -13.242 6.222 21.472 1.00 97.31 140 THR A N 1
ATOM 1042 C CA . THR A 1 140 ? -14.169 6.698 22.499 1.00 97.31 140 THR A CA 1
ATOM 1043 C C . THR A 1 140 ? -15.412 5.806 22.585 1.00 97.31 140 THR A C 1
ATOM 1045 O O . THR A 1 140 ? -15.832 5.198 21.594 1.00 97.31 140 THR A O 1
ATOM 1048 N N . PRO A 1 141 ? -16.025 5.663 23.773 1.00 94.06 141 PRO A N 1
ATOM 1049 C CA . PRO A 1 141 ? -17.269 4.919 23.907 1.00 94.06 141 PRO A CA 1
ATOM 1050 C C . PRO A 1 141 ? -18.428 5.648 23.213 1.00 94.06 141 PRO A C 1
ATOM 1052 O O . PRO A 1 141 ? -18.496 6.876 23.188 1.00 94.06 141 PRO A O 1
ATOM 1055 N N . VAL A 1 142 ? -19.397 4.883 22.706 1.00 92.06 142 VAL A N 1
ATOM 1056 C CA . VAL A 1 142 ? -20.665 5.447 22.229 1.00 92.06 142 VAL A CA 1
ATOM 1057 C C . VAL A 1 142 ? -21.547 5.757 23.438 1.00 92.06 142 VAL A C 1
ATOM 1059 O O . VAL A 1 142 ? -21.939 4.849 24.172 1.00 92.06 142 VAL A O 1
ATOM 1062 N N . ILE A 1 143 ? -21.877 7.032 23.643 1.00 91.12 143 ILE A N 1
ATOM 1063 C CA . ILE A 1 143 ? -22.815 7.450 24.691 1.00 91.12 143 ILE A CA 1
ATOM 1064 C C . ILE A 1 143 ? -24.245 7.149 24.231 1.00 91.12 143 ILE A C 1
ATOM 1066 O O . ILE A 1 143 ? -24.655 7.565 23.148 1.00 91.12 143 ILE A 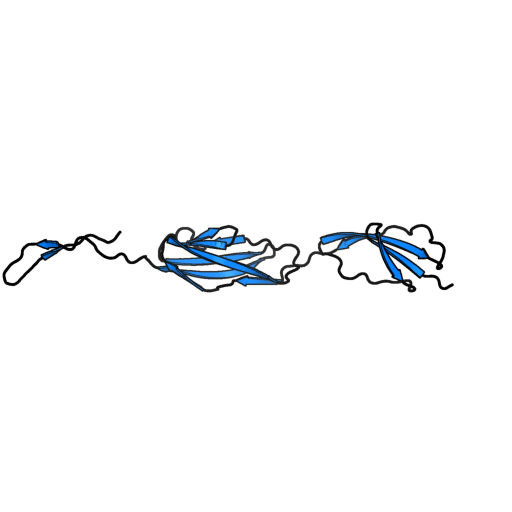O 1
ATOM 1070 N N . LYS A 1 144 ? -24.998 6.409 25.052 1.00 90.38 144 LYS A N 1
ATOM 1071 C CA . LYS A 1 144 ? -26.377 5.994 24.766 1.00 90.38 144 LYS A CA 1
ATOM 1072 C C . LYS A 1 144 ? -27.365 6.756 25.637 1.00 90.38 144 LYS A C 1
ATOM 1074 O O . LYS A 1 144 ? -27.157 6.884 26.842 1.00 90.38 144 LYS A O 1
ATOM 1079 N N . VAL A 1 145 ? -28.447 7.232 25.026 1.00 92.56 145 VAL A N 1
ATOM 1080 C CA . VAL A 1 145 ? -29.510 7.965 25.725 1.00 92.56 145 VAL A CA 1
ATOM 1081 C C . VAL A 1 145 ? -30.310 6.987 26.605 1.00 92.56 145 VAL A C 1
ATOM 1083 O O . VAL A 1 145 ? -30.757 5.963 26.085 1.00 92.56 145 VAL A O 1
ATOM 1086 N N . PRO A 1 146 ? -30.485 7.251 27.918 1.00 94.06 146 PRO A N 1
ATOM 1087 C CA . PRO A 1 146 ? -31.343 6.441 28.786 1.00 94.06 146 PRO A CA 1
ATOM 1088 C C . PRO A 1 146 ? -32.794 6.389 28.289 1.00 94.06 146 PRO A C 1
ATOM 1090 O O . PRO A 1 146 ? -33.280 7.339 27.679 1.00 94.06 146 PRO A O 1
ATOM 1093 N N . THR A 1 147 ? -33.497 5.293 28.568 1.00 95.00 147 THR A N 1
ATOM 1094 C CA . THR A 1 147 ? -34.883 5.067 28.111 1.00 95.00 147 THR A CA 1
ATOM 1095 C C . THR A 1 147 ? -35.803 4.693 29.273 1.00 95.00 147 THR A C 1
ATOM 1097 O O . THR A 1 147 ? -35.336 4.466 30.386 1.00 95.00 147 THR A O 1
ATOM 1100 N N . GLU A 1 148 ? -37.115 4.639 29.020 1.00 94.88 148 GLU A N 1
ATOM 1101 C CA . GLU A 1 148 ? -38.129 4.199 29.994 1.00 94.88 148 GLU A CA 1
ATOM 1102 C C . GLU A 1 148 ? -38.081 4.953 31.333 1.00 94.88 148 GLU A C 1
ATOM 11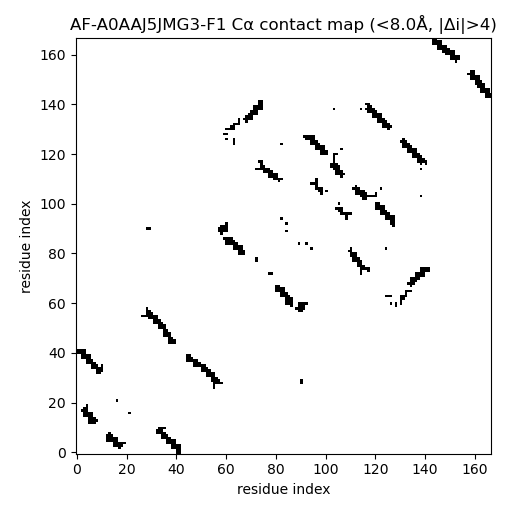04 O O . GLU A 1 148 ? -38.070 4.351 32.408 1.00 94.88 148 GLU A O 1
ATOM 1109 N N . LEU A 1 149 ? -38.040 6.287 31.275 1.00 97.06 149 LEU A N 1
ATOM 1110 C CA . LEU A 1 149 ? -38.150 7.101 32.480 1.00 97.06 149 LEU A CA 1
ATOM 1111 C C . LEU A 1 149 ? -39.505 6.836 33.151 1.00 97.06 149 LEU A C 1
ATOM 1113 O O . LEU A 1 149 ? -40.562 7.055 32.562 1.00 97.06 149 LEU A O 1
ATOM 1117 N N . THR A 1 150 ? -39.460 6.379 34.394 1.00 97.38 150 THR A N 1
ATOM 1118 C CA . THR A 1 150 ? -40.628 6.093 35.227 1.00 97.38 150 THR A CA 1
ATOM 1119 C C . THR A 1 150 ? -40.527 6.841 36.546 1.00 97.38 150 THR A C 1
ATOM 1121 O O . THR A 1 150 ? -39.437 7.174 37.014 1.00 97.38 150 THR A O 1
ATOM 1124 N N . ALA A 1 151 ? -41.685 7.109 37.144 1.00 97.69 151 ALA A N 1
ATOM 1125 C CA . ALA A 1 151 ? -41.814 7.746 38.443 1.00 97.69 151 ALA A CA 1
ATOM 1126 C C . ALA A 1 151 ? -42.640 6.843 39.363 1.00 97.69 151 ALA A C 1
ATOM 1128 O O . ALA A 1 151 ? -43.764 6.468 39.032 1.00 97.69 151 ALA A O 1
ATOM 1129 N N . THR A 1 152 ? -42.086 6.498 40.521 1.00 97.44 152 THR A N 1
ATOM 1130 C CA . THR A 1 152 ? -42.733 5.660 41.543 1.00 97.44 152 THR A CA 1
ATOM 1131 C C . THR A 1 152 ? -42.616 6.302 42.924 1.00 97.44 152 THR A C 1
ATOM 1133 O O . THR A 1 152 ? -41.822 7.225 43.106 1.00 97.44 152 THR A O 1
ATOM 1136 N N . ASN A 1 153 ? -43.381 5.808 43.908 1.00 94.56 153 ASN A N 1
ATOM 1137 C CA . ASN A 1 153 ? -43.379 6.311 45.292 1.00 94.56 153 ASN A CA 1
ATOM 1138 C C . ASN A 1 153 ? -43.598 7.831 45.382 1.00 94.56 153 ASN A C 1
ATOM 1140 O O . ASN A 1 153 ? -42.871 8.532 46.084 1.00 94.56 153 ASN A O 1
ATOM 1144 N N . VAL A 1 154 ? -44.570 8.347 44.624 1.00 97.06 154 VAL A N 1
ATOM 1145 C CA . VAL A 1 154 ? -44.873 9.781 44.606 1.00 97.06 154 VAL A CA 1
ATOM 1146 C C . VAL A 1 154 ? -45.551 10.175 45.918 1.00 97.06 154 VAL A C 1
ATOM 1148 O O . VAL A 1 154 ? -46.586 9.620 46.283 1.00 97.06 154 VAL A O 1
ATOM 11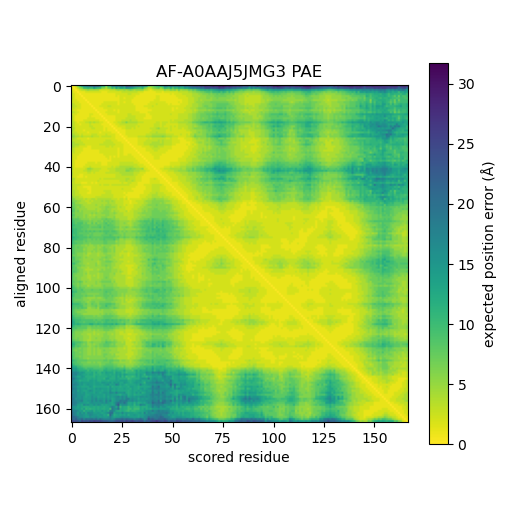51 N N . THR A 1 155 ? -44.973 11.147 46.613 1.00 96.75 155 THR A N 1
ATOM 1152 C CA . THR A 1 155 ? -45.535 11.785 47.808 1.00 96.75 155 THR A CA 1
ATOM 1153 C C . THR A 1 155 ? -45.698 13.288 47.570 1.00 96.75 155 THR A C 1
ATOM 1155 O O . THR A 1 155 ? -45.363 13.798 46.503 1.00 96.75 155 THR A O 1
ATOM 1158 N N . ALA A 1 156 ? -46.184 14.027 48.572 1.00 95.94 156 ALA A N 1
ATOM 1159 C CA . ALA A 1 156 ? -46.280 15.486 48.493 1.00 95.94 156 ALA A CA 1
ATOM 1160 C C . ALA A 1 156 ? -44.915 16.188 48.318 1.00 95.94 156 ALA A C 1
ATOM 1162 O O . ALA A 1 156 ? -44.880 17.338 47.889 1.00 95.94 156 ALA A O 1
ATOM 1163 N N . THR A 1 157 ? -43.800 15.528 48.657 1.00 96.81 157 THR A N 1
ATOM 1164 C CA . THR A 1 157 ? -42.457 16.139 48.669 1.00 96.81 157 THR A CA 1
ATOM 1165 C C . THR A 1 157 ? -41.375 15.296 47.997 1.00 96.81 157 THR A C 1
ATOM 1167 O O . THR A 1 157 ? -40.221 15.721 47.945 1.00 96.81 157 THR A O 1
ATOM 1170 N N . SER A 1 158 ? -41.702 14.111 47.477 1.00 95.25 158 SER A N 1
ATOM 1171 C CA . SER A 1 158 ? -40.715 13.220 46.866 1.00 95.25 158 SER A CA 1
ATOM 1172 C C . SER A 1 158 ? -41.281 12.370 45.735 1.00 95.25 158 SER A C 1
ATOM 1174 O O . SER A 1 158 ? -42.475 12.087 45.660 1.00 95.25 158 SER A O 1
ATOM 1176 N N . VAL A 1 159 ? -40.380 11.945 44.854 1.00 97.31 159 VAL A N 1
ATOM 1177 C CA . VAL A 1 159 ? -40.617 10.956 43.804 1.00 97.31 159 VAL A CA 1
ATOM 1178 C C . VAL A 1 159 ? -39.339 10.144 43.621 1.00 97.31 159 VAL A C 1
ATOM 1180 O O . VAL A 1 159 ? -38.236 10.679 43.730 1.00 97.31 159 VAL A O 1
ATOM 1183 N N . THR A 1 160 ? -39.462 8.848 43.353 1.00 97.88 160 THR A N 1
ATOM 1184 C CA . THR A 1 160 ? -38.340 8.012 42.910 1.00 97.88 160 THR A CA 1
ATOM 1185 C C . THR A 1 160 ? -38.381 7.894 41.393 1.00 97.88 160 THR A C 1
ATOM 1187 O O . THR A 1 160 ? -39.385 7.437 40.848 1.00 97.88 160 THR A O 1
ATOM 1190 N N . LEU A 1 161 ? -37.297 8.290 40.723 1.00 97.62 161 LEU A N 1
ATOM 1191 C CA . LEU A 1 161 ? -37.141 8.128 39.279 1.00 97.62 161 LEU A CA 1
ATOM 1192 C C . LEU A 1 161 ? -36.380 6.836 38.970 1.00 97.62 161 LEU A C 1
ATOM 1194 O O . LEU A 1 161 ? -35.353 6.558 39.587 1.00 97.62 161 LEU A O 1
ATOM 1198 N N . GLY A 1 162 ? -36.874 6.074 38.001 1.00 96.75 162 GLY A N 1
ATOM 1199 C CA . GLY A 1 162 ? -36.200 4.907 37.436 1.00 96.75 162 GLY A CA 1
ATOM 1200 C C . GLY A 1 162 ? -36.061 5.046 35.924 1.00 96.75 162 GLY A C 1
ATOM 1201 O O . GLY A 1 162 ? -36.870 5.714 35.288 1.00 96.75 162 GLY A O 1
ATOM 1202 N N . TRP A 1 163 ? -35.038 4.429 35.339 1.00 97.56 163 TRP A N 1
ATOM 1203 C CA . TRP A 1 163 ? -34.830 4.375 33.889 1.00 97.56 163 TRP A CA 1
ATOM 1204 C C . TRP A 1 163 ? -34.027 3.130 33.516 1.00 97.56 163 TRP A C 1
ATOM 1206 O O . TRP A 1 163 ? -33.354 2.524 34.355 1.00 97.56 163 TRP A O 1
ATOM 1216 N N . LYS A 1 164 ? -34.057 2.763 32.236 1.00 95.81 164 LYS A N 1
ATOM 1217 C CA . LYS A 1 164 ? -33.187 1.736 31.662 1.00 95.81 164 LYS A CA 1
ATOM 1218 C C . LYS A 1 164 ? -31.965 2.359 30.993 1.00 95.81 164 LYS A C 1
ATOM 1220 O O . LYS A 1 164 ? -32.010 3.469 30.455 1.00 95.81 164 LYS A O 1
ATOM 1225 N N . LYS A 1 165 ? -30.850 1.622 31.016 1.00 91.38 165 LYS A N 1
ATOM 1226 C CA . LYS A 1 165 ? -29.632 1.974 30.271 1.00 91.38 165 LYS A CA 1
ATOM 1227 C C . LYS A 1 165 ? -29.956 2.045 28.773 1.00 91.38 165 LYS A C 1
ATOM 1229 O O . LYS A 1 165 ? -30.657 1.177 28.263 1.00 91.38 165 LYS A O 1
ATOM 1234 N N . GLY A 1 166 ? -29.441 3.064 28.084 1.00 85.56 166 GLY A N 1
ATOM 1235 C CA . GLY A 1 166 ? -29.572 3.175 26.631 1.00 85.56 166 GLY A CA 1
ATOM 1236 C C . GLY A 1 166 ? -28.872 2.026 25.897 1.00 85.56 166 GLY A C 1
ATOM 1237 O O . GLY A 1 166 ? -27.818 1.566 26.350 1.00 85.56 166 GLY A O 1
ATOM 1238 N N . VAL A 1 167 ? -29.456 1.581 24.779 1.00 75.44 167 VAL A N 1
ATOM 1239 C CA . VAL A 1 167 ? -28.962 0.471 23.937 1.00 75.44 167 VAL A CA 1
ATOM 1240 C C . VAL A 1 167 ? -28.172 0.992 22.743 1.00 75.44 167 VAL A C 1
ATOM 1242 O O . VAL A 1 167 ? -28.574 1.986 22.102 1.00 75.44 167 VAL A O 1
#

Secondary structure (DSSP, 8-state):
---EEEEEETTEEEEEESSS--PPP-PPTT-EEEEEEEEE-SS-B----PPEEEEPPPPPP-EEEES-SEEEEETT-EEE--EEEESTT-S---EEEEES-TTTEEE-TT-EEEE-SSEEEEEEEEETTS-EEEEEEEEEPPP---EEEEEES--SS--EEEEEPP-

Organism: NCBI:txid2562451

InterPro domains:
  IPR003343 Bacterial Ig-like domain, group 2 [PF02368] (60-135)
  IPR003343 Bacterial Ig-like domain, group 2 [SM00635] (60-137)
  IPR003961 Fibronectin type III [PS50853] (1-59)
  IPR003961 Fibronectin type III [cd00063] (15-56)
  IPR008964 Invasin/intimin cell-adhesion fragments [SSF49373] (59-140)
  IPR013783 Immunoglobulin-like fold [G3DSA:2.60.40.10] (2-56)
  IPR036116 Fibronectin type III superfamily [SSF49265] (7-164)

pLDDT: mean 96.73, std 3.5, range [66.75, 98.69]

Sequence (167 aa):
MAISYKIYQDDVFLKEVTELTATITDLQPNTKYTFHVTEFDGVDESGKSNVVEFTTGTIAVESITLNATEQSIKKGETFQLTATITPEDATDKTITWTSSDEKVATVSNTGLITALLSGSATITASTSNGKTATCALTITPVIKVPTELTATNVTATSVTLGWKKGV

Mean predicted aligned error: 5.79 Å

Solvent-accessible surface area (backbone atoms only — not comparable to full-atom values): 9728 Å² total; per-residue (Å²): 122,72,66,31,33,41,35,23,50,72,88,36,84,71,51,74,40,74,59,101,67,80,88,84,77,93,73,60,63,66,36,76,50,38,37,37,38,26,49,30,50,87,84,58,71,55,71,74,53,75,76,47,76,54,63,44,63,74,39,69,66,75,44,48,44,58,82,50,56,62,50,77,48,42,41,73,41,72,48,82,49,50,77,50,61,34,53,84,76,28,65,67,76,60,61,47,59,49,50,76,32,65,72,31,28,41,57,38,83,80,33,44,31,39,32,64,31,62,46,71,32,41,38,38,44,33,36,90,90,69,44,60,37,60,25,43,36,40,30,39,73,74,88,52,68,68,40,73,78,44,80,43,81,74,55,100,88,48,68,44,77,48,64,42,82,39,125